Protein AF-A0A958XA92-F1 (afdb_monomer)

Mean predicted aligned error: 4.18 Å

Solvent-accessible surface area (backbone atoms only — not comparable to full-atom values): 5116 Å² total; per-residue (Å²): 128,92,48,91,90,43,60,69,64,50,57,70,71,42,58,71,49,59,28,31,44,53,54,41,52,54,51,44,68,67,50,46,59,58,40,54,52,15,53,53,48,17,58,75,50,67,31,62,62,71,58,54,50,52,34,51,52,48,24,53,53,21,49,54,49,22,42,54,25,41,38,73,66,38,65,69,61,23,50,54,22,47,49,50,26,50,49,26,34,53,46,31,55,53,62,31,75,116

pLDDT: mean 93.34, std 8.38, range [58.34, 98.62]

Structure (mmCIF, N/CA/C/O backbone):
data_AF-A0A958XA92-F1
#
_entry.id   AF-A0A958XA92-F1
#
loop_
_atom_site.group_PDB
_atom_site.id
_atom_site.type_symbol
_atom_site.label_atom_id
_atom_site.label_alt_id
_atom_site.label_comp_id
_atom_site.label_asym_id
_atom_site.label_entity_id
_atom_site.label_seq_id
_atom_site.pdbx_PDB_ins_code
_atom_site.Cartn_x
_atom_site.Cartn_y
_atom_site.Cartn_z
_atom_site.occupancy
_atom_site.B_iso_or_equiv
_atom_site.auth_seq_id
_atom_site.auth_comp_id
_atom_site.auth_asym_id
_atom_site.auth_atom_id
_atom_site.pdbx_PDB_model_num
ATOM 1 N N . GLY A 1 1 ? 4.962 3.670 -29.781 1.00 58.34 1 GLY A N 1
ATOM 2 C CA . GLY A 1 1 ? 4.496 5.021 -29.398 1.00 58.34 1 GLY A CA 1
ATOM 3 C C . GLY A 1 1 ? 3.109 4.919 -28.797 1.00 58.34 1 GLY A C 1
ATOM 4 O O . GLY A 1 1 ? 2.400 3.986 -29.148 1.00 58.34 1 GLY A O 1
ATOM 5 N N . TYR A 1 2 ? 2.741 5.820 -27.884 1.00 61.94 2 TYR A N 1
ATOM 6 C CA . TYR A 1 2 ? 1.449 5.795 -27.188 1.00 61.94 2 TYR A CA 1
ATOM 7 C C . TYR A 1 2 ? 0.287 5.993 -28.177 1.00 61.94 2 TYR A C 1
ATOM 9 O O . TYR A 1 2 ? 0.158 7.052 -28.791 1.00 61.94 2 TYR A O 1
ATOM 17 N N . ASN A 1 3 ? -0.532 4.955 -28.361 1.00 74.06 3 ASN A N 1
ATOM 18 C CA . ASN A 1 3 ? -1.750 5.001 -29.164 1.00 74.06 3 ASN A CA 1
ATOM 19 C C . ASN A 1 3 ? -2.959 5.091 -28.225 1.00 74.06 3 ASN A C 1
ATOM 21 O O . ASN A 1 3 ? -3.299 4.120 -27.551 1.00 74.06 3 ASN A O 1
ATOM 25 N N . ASN A 1 4 ? -3.643 6.238 -28.222 1.00 71.94 4 ASN A N 1
ATOM 26 C CA . ASN A 1 4 ? -4.841 6.483 -27.406 1.00 71.94 4 ASN A CA 1
ATOM 27 C C . ASN A 1 4 ? -5.997 5.503 -27.669 1.00 71.94 4 ASN A C 1
ATOM 29 O O . ASN A 1 4 ? -6.928 5.438 -26.873 1.00 71.94 4 ASN A O 1
ATOM 33 N N . ARG A 1 5 ? -5.967 4.754 -28.778 1.00 78.81 5 ARG A N 1
ATOM 34 C CA . ARG A 1 5 ? -6.990 3.751 -29.105 1.00 78.81 5 ARG A CA 1
ATOM 35 C C . ARG A 1 5 ? -6.785 2.420 -28.377 1.00 78.81 5 ARG A C 1
ATOM 37 O O . ARG A 1 5 ? -7.736 1.655 -28.284 1.00 78.81 5 ARG A O 1
ATOM 44 N N . ALA A 1 6 ? -5.582 2.159 -27.858 1.00 79.44 6 ALA A N 1
ATOM 45 C CA . ALA A 1 6 ? -5.233 0.906 -27.188 1.00 79.44 6 ALA A CA 1
ATOM 46 C C . ALA A 1 6 ? -4.273 1.129 -25.994 1.00 79.44 6 ALA A C 1
ATOM 48 O O . ALA A 1 6 ? -3.151 0.618 -25.974 1.00 79.44 6 ALA A O 1
ATOM 49 N N . PRO A 1 7 ? -4.681 1.904 -24.970 1.00 79.62 7 PRO A N 1
ATOM 50 C CA . PRO A 1 7 ? -3.808 2.251 -23.847 1.00 79.62 7 PRO A CA 1
ATOM 51 C C . PRO A 1 7 ? -3.385 1.037 -23.003 1.00 79.62 7 PRO A C 1
ATOM 53 O O . PRO A 1 7 ? -2.296 1.046 -22.440 1.00 79.62 7 PRO A O 1
ATOM 56 N N . ARG A 1 8 ? -4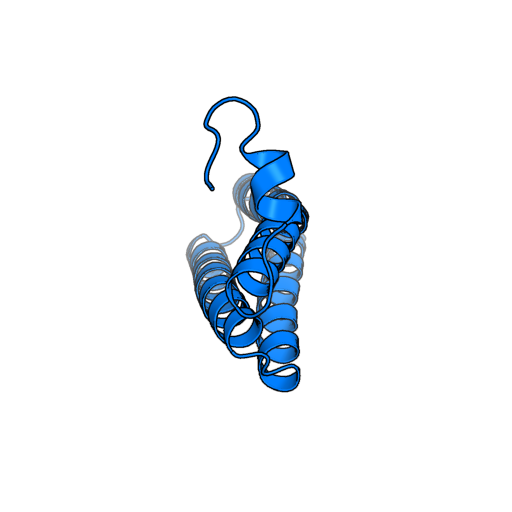.207 -0.021 -22.930 1.00 78.75 8 ARG A N 1
ATOM 57 C CA . ARG A 1 8 ? -3.852 -1.266 -22.221 1.00 78.75 8 ARG A CA 1
ATOM 58 C C . ARG A 1 8 ? -2.764 -2.050 -22.946 1.00 78.75 8 ARG A C 1
ATOM 60 O O . ARG A 1 8 ? -1.782 -2.421 -22.320 1.00 78.75 8 ARG A O 1
ATOM 67 N N . GLU A 1 9 ? -2.897 -2.207 -24.260 1.00 83.00 9 GLU A N 1
ATOM 68 C CA . GLU A 1 9 ? -1.881 -2.866 -25.091 1.00 83.00 9 GLU A CA 1
ATOM 69 C C . GLU A 1 9 ? -0.541 -2.124 -25.003 1.00 83.00 9 GLU A C 1
ATOM 71 O O . GLU A 1 9 ? 0.515 -2.739 -24.899 1.00 83.00 9 GLU A O 1
ATOM 76 N N . PHE A 1 10 ? -0.564 -0.788 -24.938 1.00 83.06 10 PHE A N 1
ATOM 77 C CA . PHE A 1 10 ? 0.651 -0.006 -24.717 1.00 83.06 10 PHE A CA 1
ATOM 78 C C . PHE A 1 10 ? 1.350 -0.354 -23.388 1.00 83.06 10 PHE A C 1
ATOM 80 O O . PHE A 1 10 ? 2.572 -0.503 -23.372 1.00 83.06 10 PHE A O 1
ATOM 87 N N . LEU A 1 11 ? 0.603 -0.534 -22.292 1.00 84.19 11 LEU A N 1
ATOM 88 C CA . LEU A 1 11 ? 1.170 -0.901 -20.985 1.00 84.19 11 LEU A CA 1
ATOM 89 C C . LEU A 1 11 ? 1.800 -2.303 -20.977 1.00 84.19 11 LEU A C 1
ATOM 91 O O . LEU A 1 11 ? 2.741 -2.547 -20.220 1.00 84.19 11 LEU A O 1
ATOM 95 N N . GLU A 1 12 ? 1.323 -3.214 -21.827 1.00 84.62 12 GLU A N 1
ATOM 96 C CA . GLU A 1 12 ? 1.910 -4.549 -22.003 1.00 84.62 12 GLU A CA 1
ATOM 97 C C . GLU A 1 12 ? 3.269 -4.500 -22.715 1.00 84.62 12 GLU A C 1
ATOM 99 O O . GLU A 1 12 ? 4.138 -5.329 -22.441 1.00 84.62 12 GLU A O 1
ATOM 104 N N . THR A 1 13 ? 3.487 -3.488 -23.563 1.00 86.94 13 THR A N 1
ATOM 105 C CA . THR A 1 13 ? 4.773 -3.254 -24.246 1.00 86.94 13 THR A CA 1
ATOM 106 C C . THR A 1 13 ? 5.816 -2.538 -23.384 1.00 86.94 13 THR A C 1
ATOM 108 O O . THR A 1 13 ? 6.965 -2.402 -23.801 1.00 86.94 13 THR A O 1
ATOM 111 N N . CYS A 1 14 ? 5.451 -2.053 -22.191 1.00 90.31 14 CYS A N 1
ATOM 112 C CA . CYS A 1 14 ? 6.397 -1.383 -21.305 1.00 90.31 14 CYS A CA 1
ATOM 113 C C . CYS A 1 14 ? 7.462 -2.352 -20.773 1.00 90.31 14 CYS A C 1
ATOM 115 O O . CYS A 1 14 ? 7.177 -3.502 -20.440 1.00 90.31 14 CYS A O 1
ATOM 117 N N . GLU A 1 15 ? 8.681 -1.843 -20.589 1.00 91.56 15 GLU A N 1
ATOM 118 C CA . GLU A 1 15 ? 9.812 -2.569 -20.002 1.00 91.56 15 GLU A CA 1
ATOM 119 C C . GLU A 1 15 ? 10.405 -1.815 -18.800 1.00 91.56 15 GLU A C 1
ATOM 121 O O . GLU A 1 15 ? 10.048 -0.668 -18.508 1.00 91.56 15 GLU A O 1
ATOM 126 N N . GLY A 1 16 ? 11.288 -2.483 -18.052 1.00 93.50 16 GLY A N 1
ATOM 127 C CA . GLY A 1 16 ? 12.011 -1.890 -16.926 1.00 93.50 16 GLY A CA 1
ATOM 128 C C . GLY A 1 16 ? 11.099 -1.275 -15.856 1.00 93.50 16 GLY A C 1
ATOM 129 O O . GLY A 1 16 ? 10.141 -1.896 -15.392 1.00 93.50 16 GLY A O 1
ATOM 130 N N . ALA A 1 17 ? 11.409 -0.042 -15.450 1.00 93.81 17 ALA A N 1
ATOM 131 C CA . ALA A 1 17 ? 10.695 0.669 -14.388 1.00 93.81 17 ALA A CA 1
ATOM 132 C C . ALA A 1 17 ? 9.213 0.921 -14.717 1.00 93.81 17 ALA A C 1
ATOM 134 O O . ALA A 1 17 ? 8.367 0.812 -13.831 1.00 93.81 17 ALA A O 1
ATOM 135 N N . ALA A 1 18 ? 8.883 1.191 -15.985 1.00 92.69 18 ALA A N 1
ATOM 136 C CA . ALA A 1 18 ? 7.504 1.413 -16.419 1.00 92.69 18 ALA A CA 1
ATOM 137 C C . ALA A 1 18 ? 6.665 0.130 -16.300 1.00 92.69 18 ALA A C 1
ATOM 139 O O . ALA A 1 18 ? 5.555 0.159 -15.770 1.00 92.69 18 ALA A O 1
ATOM 140 N N . LYS A 1 19 ? 7.232 -1.020 -16.695 1.00 94.56 19 LYS A N 1
ATOM 141 C CA . LYS A 1 19 ? 6.588 -2.330 -16.510 1.00 94.56 19 LYS A CA 1
ATOM 142 C C . LYS A 1 19 ? 6.349 -2.637 -15.034 1.00 94.56 19 LYS A C 1
ATOM 144 O O . LYS A 1 19 ? 5.278 -3.092 -14.642 1.00 94.56 19 LYS A O 1
ATOM 149 N N . ARG A 1 20 ? 7.343 -2.343 -14.194 1.00 95.62 20 ARG A N 1
ATOM 150 C CA . ARG A 1 20 ? 7.258 -2.507 -12.738 1.00 95.62 20 ARG A CA 1
ATOM 151 C C . ARG A 1 20 ? 6.188 -1.607 -12.110 1.00 95.62 20 ARG A C 1
ATOM 153 O O . ARG A 1 20 ? 5.443 -2.081 -11.259 1.00 95.62 20 ARG A O 1
ATOM 160 N N . ALA A 1 21 ? 6.039 -0.366 -12.572 1.00 95.06 21 ALA A N 1
ATOM 161 C CA . ALA A 1 21 ? 4.947 0.513 -12.150 1.00 95.06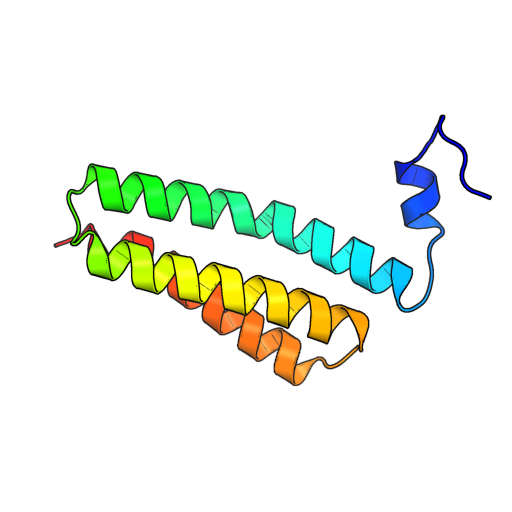 21 ALA A CA 1
ATOM 162 C C . ALA A 1 21 ? 3.566 -0.052 -12.534 1.00 95.06 21 ALA A C 1
ATOM 164 O O . ALA A 1 21 ? 2.663 -0.075 -11.699 1.00 95.06 21 ALA A O 1
ATOM 165 N N . HIS A 1 22 ? 3.418 -0.578 -13.756 1.00 95.00 22 HIS A N 1
ATOM 166 C CA . HIS A 1 22 ? 2.181 -1.229 -14.201 1.00 95.00 22 HIS A CA 1
ATOM 167 C C . HIS A 1 22 ? 1.833 -2.455 -13.335 1.00 95.00 22 HIS A C 1
ATOM 169 O O . HIS A 1 22 ? 0.696 -2.604 -12.891 1.00 95.00 22 HIS A O 1
ATOM 175 N N . HIS A 1 23 ? 2.818 -3.294 -12.999 1.00 94.50 23 HIS A N 1
ATOM 176 C CA . HIS A 1 23 ? 2.606 -4.413 -12.077 1.00 94.50 23 HIS A CA 1
ATOM 177 C C . HIS A 1 23 ? 2.205 -3.959 -10.664 1.00 94.50 23 HIS A C 1
ATOM 179 O O . HIS A 1 23 ? 1.311 -4.558 -10.064 1.00 94.50 23 HIS A O 1
ATOM 185 N N . ALA A 1 24 ? 2.813 -2.890 -10.139 1.00 96.12 24 ALA A N 1
ATOM 186 C CA . ALA A 1 24 ? 2.432 -2.329 -8.844 1.00 96.12 24 ALA A CA 1
ATOM 187 C C . ALA A 1 24 ? 0.980 -1.819 -8.841 1.00 96.12 24 ALA A C 1
ATOM 189 O O . ALA A 1 24 ? 0.244 -2.071 -7.885 1.00 96.12 24 ALA A O 1
ATOM 190 N N . GLN A 1 25 ? 0.547 -1.166 -9.926 1.00 95.56 25 GLN A N 1
ATOM 191 C CA . GLN A 1 25 ? -0.838 -0.733 -10.112 1.00 95.56 25 GLN A CA 1
ATOM 192 C C . GLN A 1 25 ? -1.811 -1.920 -10.132 1.00 95.56 25 GLN A C 1
ATOM 194 O O . GLN A 1 25 ? -2.826 -1.879 -9.439 1.00 95.56 25 GLN A O 1
ATOM 199 N N . ASN A 1 26 ? -1.491 -2.997 -10.855 1.00 95.50 26 ASN A N 1
ATOM 200 C CA . ASN A 1 26 ? -2.333 -4.197 -10.874 1.00 95.50 26 ASN A CA 1
ATOM 201 C C . ASN A 1 26 ? -2.472 -4.813 -9.474 1.00 95.50 26 ASN A C 1
ATOM 203 O O . ASN A 1 26 ? -3.580 -5.125 -9.045 1.00 95.50 26 ASN A O 1
ATOM 207 N N . ASN A 1 27 ? -1.385 -4.856 -8.698 1.00 95.94 27 ASN A N 1
ATOM 208 C CA . ASN A 1 27 ? -1.451 -5.305 -7.309 1.00 95.94 27 ASN A CA 1
ATOM 209 C C . ASN A 1 27 ? -2.315 -4.389 -6.415 1.00 95.94 27 ASN A C 1
ATOM 211 O O . ASN A 1 27 ? -2.960 -4.871 -5.480 1.00 95.94 27 ASN A O 1
ATOM 215 N N . PHE A 1 28 ? -2.366 -3.076 -6.682 1.00 96.44 28 PHE A N 1
ATOM 216 C CA . PHE A 1 28 ? -3.304 -2.181 -5.994 1.00 96.44 28 PHE A CA 1
ATOM 217 C C . PHE A 1 28 ? -4.760 -2.523 -6.306 1.00 96.44 28 PHE A C 1
ATOM 219 O O . PHE A 1 28 ? -5.563 -2.523 -5.377 1.00 96.44 28 PHE A O 1
ATOM 226 N N . TYR A 1 29 ? -5.100 -2.859 -7.553 1.00 96.44 29 TYR A N 1
ATOM 227 C CA . TYR A 1 29 ? -6.469 -3.253 -7.904 1.00 96.44 29 TYR A CA 1
ATOM 228 C C . TYR A 1 29 ? -6.929 -4.523 -7.187 1.00 96.44 29 TYR A C 1
ATOM 230 O O . TYR A 1 29 ? -8.101 -4.628 -6.841 1.00 96.44 29 TYR A O 1
ATOM 238 N N . GLU A 1 30 ? -6.018 -5.452 -6.912 1.00 95.19 30 GLU A N 1
ATOM 239 C CA . GLU A 1 30 ? -6.326 -6.675 -6.162 1.00 95.19 30 GLU A CA 1
ATOM 240 C C . GLU A 1 30 ? -6.463 -6.417 -4.656 1.00 95.19 30 GLU A C 1
ATOM 242 O O . GLU A 1 30 ? -7.299 -7.017 -3.985 1.00 95.19 30 GLU A O 1
ATOM 247 N N . THR A 1 31 ? -5.650 -5.509 -4.110 1.00 95.44 31 THR A N 1
ATOM 248 C CA . THR A 1 31 ? -5.574 -5.284 -2.655 1.00 95.44 31 THR A CA 1
ATOM 249 C C . THR A 1 31 ? -6.603 -4.258 -2.162 1.00 95.44 31 THR A C 1
ATOM 251 O O . THR A 1 31 ? -7.103 -4.358 -1.041 1.00 95.44 31 THR A O 1
ATOM 254 N N . PHE A 1 32 ? -6.934 -3.257 -2.984 1.00 97.12 32 PHE A N 1
ATOM 255 C CA . PHE A 1 32 ? -7.824 -2.157 -2.607 1.00 97.12 32 PHE A CA 1
ATOM 256 C C . PHE A 1 32 ? -9.246 -2.599 -2.216 1.00 97.12 32 PHE A C 1
ATOM 258 O O . PHE A 1 32 ? -9.738 -2.090 -1.208 1.00 97.12 32 PHE A O 1
ATOM 265 N N . PRO A 1 33 ? -9.908 -3.548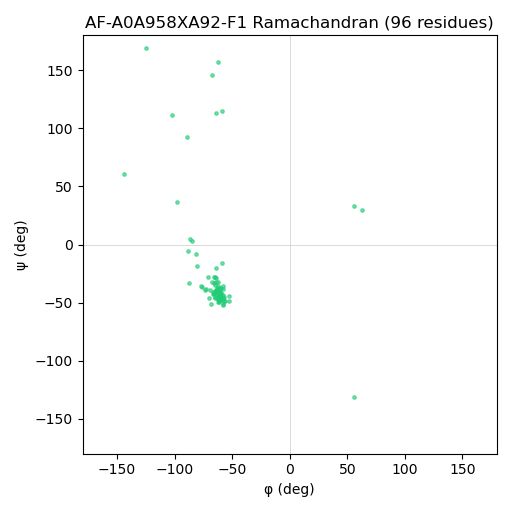 -2.913 1.00 98.19 33 PRO A N 1
ATOM 266 C CA . PRO A 1 33 ? -11.247 -3.994 -2.529 1.00 98.19 33 PRO A CA 1
ATOM 267 C C . PRO A 1 33 ? -11.307 -4.541 -1.101 1.00 98.19 33 PRO A C 1
ATOM 269 O O . PRO A 1 33 ? -12.199 -4.171 -0.343 1.00 98.19 33 PRO A O 1
ATOM 272 N N . ALA A 1 34 ? -10.328 -5.360 -0.701 1.00 97.56 34 ALA A N 1
ATOM 273 C CA . ALA A 1 34 ? -10.268 -5.910 0.652 1.00 97.56 34 ALA A CA 1
ATOM 274 C C . ALA A 1 34 ? -10.088 -4.812 1.712 1.00 97.56 34 ALA A C 1
ATOM 276 O O . ALA A 1 34 ? -10.747 -4.840 2.748 1.00 97.56 34 ALA A O 1
ATOM 277 N N . PHE A 1 35 ? -9.247 -3.813 1.429 1.00 98.25 35 PHE A N 1
ATOM 278 C CA . PHE A 1 35 ? -9.082 -2.644 2.293 1.00 98.25 35 PHE A CA 1
ATOM 279 C C . PHE A 1 35 ? -10.374 -1.827 2.426 1.00 98.25 35 PHE A C 1
ATOM 281 O O . PHE A 1 35 ? -10.798 -1.536 3.543 1.00 98.25 35 PHE A O 1
ATOM 288 N N . ALA A 1 36 ? -11.022 -1.497 1.306 1.00 98.06 36 ALA A N 1
ATOM 289 C CA . ALA A 1 36 ? -12.256 -0.718 1.301 1.00 98.06 36 ALA A CA 1
ATOM 290 C C . ALA A 1 36 ? -13.374 -1.426 2.083 1.00 98.06 36 ALA A C 1
ATOM 292 O O . ALA A 1 36 ? -14.030 -0.807 2.919 1.00 98.06 36 ALA A O 1
ATOM 293 N N . VAL A 1 37 ? -13.544 -2.735 1.865 1.00 97.75 37 VAL A N 1
ATOM 294 C CA . VAL A 1 37 ? -14.503 -3.553 2.621 1.00 97.75 37 VAL A CA 1
ATOM 295 C C . VAL A 1 37 ? -14.146 -3.585 4.107 1.00 97.75 37 VAL A C 1
ATOM 297 O O . VAL A 1 37 ? -15.044 -3.436 4.930 1.00 97.75 37 VAL A O 1
ATOM 300 N N . GLY A 1 38 ? -12.864 -3.716 4.463 1.00 97.38 38 GLY A N 1
ATOM 301 C CA . GLY A 1 38 ? -12.411 -3.695 5.856 1.00 97.38 38 GLY A CA 1
ATOM 302 C C . GLY A 1 38 ? -12.758 -2.390 6.580 1.00 97.38 38 GLY A C 1
ATOM 303 O O . GLY A 1 38 ? -13.300 -2.430 7.680 1.00 97.38 38 GLY A O 1
ATOM 304 N N . VAL A 1 39 ? -12.519 -1.232 5.952 1.00 97.62 39 VAL A N 1
ATOM 305 C CA . VAL A 1 39 ? -12.875 0.084 6.523 1.00 97.62 39 VAL A CA 1
ATOM 306 C C . VAL A 1 39 ? -14.387 0.218 6.711 1.00 97.62 39 VAL A C 1
ATOM 308 O O . VAL A 1 39 ? -14.844 0.629 7.778 1.00 97.62 39 VAL A O 1
ATOM 311 N N . ILE A 1 40 ? -15.174 -0.158 5.697 1.00 97.25 40 ILE A N 1
ATOM 312 C CA . ILE A 1 40 ? -16.642 -0.102 5.764 1.00 97.25 40 ILE A CA 1
ATOM 313 C C . ILE A 1 40 ? -17.164 -1.021 6.874 1.00 97.25 40 ILE A C 1
ATOM 315 O O . ILE A 1 40 ? -17.999 -0.600 7.672 1.00 97.25 40 ILE A O 1
ATOM 319 N N . ALA A 1 41 ? -16.658 -2.254 6.955 1.00 96.38 41 ALA A N 1
ATOM 320 C CA . ALA A 1 41 ? -17.050 -3.218 7.977 1.00 96.38 41 ALA A CA 1
ATOM 321 C C . ALA A 1 41 ? -16.713 -2.716 9.388 1.00 96.38 41 ALA A C 1
ATOM 323 O O . ALA A 1 41 ? -17.572 -2.757 10.264 1.00 96.38 41 ALA A O 1
ATOM 324 N N . ALA A 1 42 ? -15.508 -2.176 9.597 1.00 96.38 42 ALA A N 1
ATOM 325 C CA . ALA A 1 42 ? -15.096 -1.629 10.887 1.00 96.38 42 ALA A CA 1
ATOM 326 C C . ALA A 1 42 ? -16.003 -0.475 11.348 1.00 96.38 42 ALA A C 1
ATOM 328 O O . ALA A 1 42 ? -16.421 -0.442 12.506 1.00 96.38 42 ALA A O 1
ATOM 329 N N . HIS A 1 43 ? -16.372 0.436 10.438 1.00 96.19 43 HIS A N 1
ATOM 330 C CA . HIS A 1 43 ? -17.336 1.496 10.743 1.00 96.19 43 HIS A CA 1
ATOM 331 C C . HIS A 1 43 ? -18.737 0.948 11.031 1.00 96.19 43 HIS A C 1
ATOM 333 O O . HIS A 1 43 ? -19.385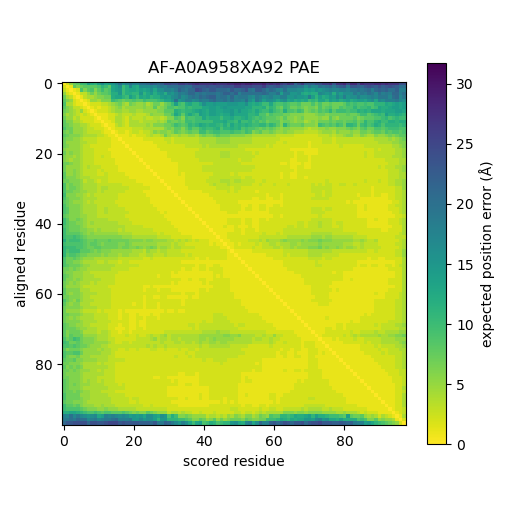 1.398 11.972 1.00 96.19 43 HIS A O 1
ATOM 339 N N . GLN A 1 44 ? -19.200 -0.038 10.260 1.00 96.25 44 GLN A N 1
ATOM 340 C CA . GLN A 1 44 ? -20.520 -0.645 10.451 1.00 96.25 44 GLN A CA 1
ATOM 341 C C . GLN A 1 44 ? -20.640 -1.388 11.791 1.00 96.25 44 GLN A C 1
ATOM 343 O O . GLN A 1 44 ? -21.734 -1.471 12.354 1.00 96.25 44 GLN A O 1
ATOM 348 N N . LEU A 1 45 ? -19.519 -1.895 12.304 1.00 95.56 45 LEU A N 1
ATOM 349 C CA . LEU A 1 45 ? -19.398 -2.557 13.603 1.00 95.56 45 LEU A CA 1
ATOM 350 C C . LEU A 1 45 ? -19.144 -1.570 14.756 1.00 95.56 45 LEU A C 1
ATOM 352 O O . LEU A 1 45 ? -18.977 -1.995 15.892 1.00 95.56 45 LEU A O 1
ATOM 356 N N . ASN A 1 46 ? -19.159 -0.256 14.495 1.00 93.50 46 ASN A N 1
ATOM 357 C CA . ASN A 1 46 ? -18.889 0.799 15.478 1.00 93.50 46 ASN A CA 1
ATOM 358 C C . ASN A 1 46 ? -17.528 0.647 16.188 1.00 93.50 46 ASN A C 1
ATOM 360 O O . ASN A 1 46 ? -17.391 1.017 17.357 1.00 93.50 46 ASN A O 1
ATOM 364 N N . ALA A 1 47 ? -16.515 0.117 15.494 1.00 94.62 47 ALA A N 1
ATOM 365 C CA . ALA A 1 47 ? -15.159 0.059 16.028 1.00 94.62 47 ALA A CA 1
ATOM 366 C C . ALA A 1 47 ? -14.605 1.476 16.282 1.00 94.62 47 ALA A C 1
ATOM 368 O O . ALA A 1 47 ? -15.051 2.461 15.689 1.00 94.62 47 ALA A O 1
ATOM 369 N N . VAL A 1 48 ? -13.611 1.586 17.169 1.00 94.56 48 VAL A N 1
ATOM 370 C CA . VAL A 1 48 ? -13.023 2.876 17.564 1.00 94.56 48 VAL A CA 1
ATOM 371 C C . VAL A 1 48 ? -12.452 3.606 16.342 1.00 94.56 48 VAL A C 1
ATOM 373 O O . VAL A 1 48 ? -11.462 3.162 15.759 1.00 94.56 48 VAL A O 1
ATOM 376 N N . THR A 1 49 ? -13.033 4.761 15.99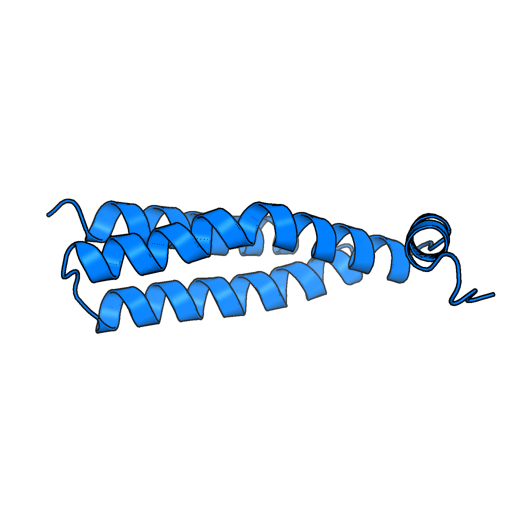4 1.00 94.62 49 THR A N 1
ATOM 377 C CA . THR A 1 49 ? -12.666 5.553 14.804 1.00 94.62 49 THR A CA 1
ATOM 378 C C . THR A 1 49 ? -11.171 5.852 14.731 1.00 94.62 49 THR A C 1
ATOM 380 O O . THR A 1 49 ? -10.557 5.633 13.694 1.00 94.62 49 THR A O 1
ATOM 383 N N . THR A 1 50 ? -10.548 6.246 15.846 1.00 96.62 50 THR A N 1
ATOM 384 C CA . THR A 1 50 ? -9.103 6.523 15.897 1.00 96.62 50 THR A CA 1
ATOM 385 C C . THR A 1 50 ? -8.259 5.318 15.470 1.00 96.62 50 THR A C 1
ATOM 387 O O . THR A 1 50 ? -7.225 5.482 14.826 1.00 96.62 50 THR A O 1
ATOM 390 N N . THR A 1 51 ? -8.686 4.099 15.806 1.00 96.56 51 THR A N 1
ATOM 391 C CA . THR A 1 51 ? -7.991 2.867 15.413 1.00 96.56 51 THR A CA 1
ATOM 392 C C . THR A 1 51 ? -8.202 2.562 13.931 1.00 96.56 51 THR A C 1
ATOM 394 O O . THR A 1 51 ? -7.248 2.175 13.255 1.00 96.56 51 THR A O 1
ATOM 397 N N . ILE A 1 52 ? -9.415 2.785 13.406 1.00 97.69 52 ILE A N 1
ATOM 398 C CA . ILE A 1 52 ? -9.700 2.683 11.964 1.00 97.69 52 ILE A CA 1
ATOM 399 C C . ILE A 1 52 ? -8.783 3.636 11.186 1.00 97.69 52 ILE A C 1
ATOM 401 O O . ILE A 1 52 ? -8.110 3.205 10.250 1.00 97.69 52 ILE A O 1
ATOM 405 N N . ASP A 1 53 ? -8.691 4.897 11.617 1.00 97.88 53 ASP A N 1
ATOM 406 C CA . ASP A 1 53 ? -7.868 5.927 10.977 1.00 97.88 53 ASP A CA 1
ATOM 407 C C . ASP A 1 53 ? -6.382 5.557 10.983 1.00 97.88 53 ASP A C 1
ATOM 409 O O . ASP A 1 53 ? -5.704 5.668 9.962 1.00 97.88 53 ASP A O 1
ATOM 413 N N . GLN A 1 54 ? -5.867 5.062 12.113 1.00 98.25 54 GLN A N 1
ATOM 4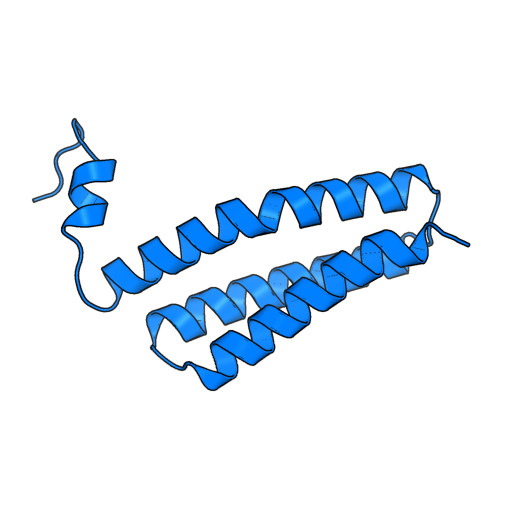14 C CA . GLN A 1 54 ? -4.480 4.608 12.217 1.00 98.25 54 GLN A CA 1
ATOM 415 C C . GLN A 1 54 ? -4.186 3.467 11.238 1.00 98.25 54 GLN A C 1
ATOM 417 O O . GLN A 1 54 ? -3.207 3.539 10.494 1.00 98.25 54 GLN A O 1
ATOM 422 N N . LEU A 1 55 ? -5.049 2.447 11.182 1.00 98.25 55 LEU A N 1
ATOM 423 C CA . LEU A 1 55 ? -4.892 1.321 10.259 1.00 98.25 55 LEU A CA 1
ATOM 424 C C . LEU A 1 55 ? -5.001 1.765 8.794 1.00 98.25 55 LEU A C 1
ATOM 426 O O . LEU A 1 55 ? -4.226 1.300 7.956 1.00 98.25 55 LEU A O 1
ATOM 430 N N . ALA A 1 56 ? -5.912 2.691 8.486 1.00 98.31 56 ALA A N 1
ATOM 431 C CA . ALA A 1 56 ? -6.074 3.255 7.151 1.00 98.31 56 ALA A CA 1
ATOM 432 C C . ALA A 1 56 ? -4.847 4.062 6.708 1.00 98.31 56 ALA A C 1
ATOM 434 O O . ALA A 1 56 ? -4.344 3.865 5.599 1.00 98.31 56 ALA A O 1
ATOM 435 N N . ILE A 1 57 ? -4.308 4.914 7.582 1.00 98.62 57 ILE A N 1
ATOM 436 C CA . ILE A 1 57 ? -3.082 5.674 7.314 1.00 98.62 57 ILE A CA 1
ATOM 437 C C . ILE A 1 57 ? -1.898 4.722 7.114 1.00 98.62 57 ILE A C 1
ATOM 439 O O . ILE A 1 57 ? -1.153 4.872 6.142 1.00 98.62 57 ILE A O 1
ATOM 443 N N . THR A 1 58 ? -1.735 3.715 7.982 1.00 98.56 58 THR A N 1
ATOM 444 C CA . THR A 1 58 ? -0.682 2.700 7.831 1.00 98.56 58 THR A CA 1
ATOM 445 C C . THR A 1 58 ? -0.792 1.985 6.488 1.00 98.56 58 THR A C 1
ATOM 447 O O . THR A 1 58 ? 0.216 1.866 5.790 1.00 98.56 58 THR A O 1
ATOM 450 N N . PHE A 1 59 ? -1.998 1.579 6.082 1.00 98.56 59 PHE A N 1
ATOM 451 C CA . PHE A 1 59 ? -2.231 0.965 4.778 1.00 98.56 59 PHE A CA 1
ATOM 452 C C . PHE A 1 59 ? -1.790 1.886 3.634 1.00 98.56 59 PHE A C 1
ATOM 454 O O . PHE A 1 59 ? -0.992 1.474 2.792 1.00 98.56 59 PHE A O 1
ATOM 461 N N . VAL A 1 60 ? -2.253 3.140 3.611 1.00 98.44 60 VAL A N 1
ATOM 462 C CA . VAL A 1 60 ? -1.940 4.098 2.535 1.00 98.44 60 VAL A CA 1
ATOM 463 C C . VAL A 1 60 ? -0.433 4.339 2.423 1.00 98.44 60 VAL A C 1
ATOM 465 O O . VAL A 1 60 ? 0.122 4.233 1.327 1.00 98.44 60 VAL A O 1
ATOM 468 N N . ILE A 1 61 ? 0.251 4.589 3.544 1.00 98.62 61 ILE A N 1
ATOM 469 C CA . ILE A 1 61 ? 1.710 4.779 3.566 1.00 98.62 61 ILE A CA 1
ATOM 470 C C . ILE A 1 61 ? 2.419 3.521 3.057 1.00 98.62 61 ILE A C 1
ATOM 472 O O . ILE A 1 61 ? 3.306 3.607 2.203 1.00 98.62 61 ILE A O 1
ATOM 476 N N . ALA A 1 62 ? 2.003 2.343 3.525 1.00 98.44 62 ALA A N 1
ATOM 477 C CA . ALA A 1 62 ? 2.568 1.075 3.092 1.00 98.44 62 ALA A CA 1
ATOM 478 C C . ALA A 1 62 ? 2.384 0.848 1.582 1.00 98.44 62 ALA A C 1
ATOM 480 O O . ALA A 1 62 ? 3.308 0.374 0.924 1.00 98.44 62 ALA A O 1
ATOM 481 N N . ARG A 1 63 ? 1.246 1.242 0.992 1.00 97.88 63 ARG A N 1
ATOM 482 C CA . ARG A 1 63 ? 1.019 1.137 -0.459 1.00 97.88 63 ARG A CA 1
ATOM 483 C C . ARG A 1 63 ? 1.890 2.106 -1.263 1.00 97.88 63 ARG A C 1
ATOM 485 O O . ARG A 1 63 ? 2.425 1.699 -2.293 1.00 97.88 63 ARG A O 1
ATOM 492 N N . ILE A 1 64 ? 2.098 3.336 -0.789 1.00 98.31 64 ILE A N 1
ATOM 493 C CA . ILE A 1 64 ? 3.018 4.294 -1.431 1.00 98.31 64 ILE A CA 1
ATOM 494 C C . ILE A 1 64 ? 4.445 3.731 -1.436 1.00 98.31 64 ILE A C 1
ATOM 496 O O . ILE A 1 64 ? 5.087 3.671 -2.486 1.00 98.31 64 ILE A O 1
ATOM 500 N N . LEU A 1 65 ? 4.916 3.246 -0.284 1.00 98.31 65 LEU A N 1
ATOM 501 C CA . LEU A 1 65 ? 6.231 2.619 -0.157 1.00 98.31 65 LEU A CA 1
ATOM 502 C C . LEU A 1 65 ? 6.357 1.370 -1.038 1.00 98.31 65 LEU A C 1
ATOM 504 O O . LEU A 1 65 ? 7.358 1.216 -1.734 1.00 98.31 65 LEU A O 1
ATOM 508 N N . TYR A 1 66 ? 5.326 0.521 -1.075 1.00 97.81 66 TYR A N 1
ATOM 509 C CA . TYR A 1 66 ? 5.287 -0.661 -1.936 1.00 97.81 66 TYR A CA 1
ATOM 510 C C . TYR A 1 66 ? 5.500 -0.296 -3.407 1.00 97.81 66 TYR A C 1
ATOM 512 O O . TYR A 1 66 ? 6.354 -0.902 -4.048 1.00 97.81 66 TYR A O 1
ATOM 520 N N . ALA A 1 67 ? 4.789 0.709 -3.939 1.00 97.62 67 ALA A N 1
ATOM 521 C CA . ALA A 1 67 ? 4.987 1.160 -5.320 1.00 97.62 67 ALA A CA 1
ATOM 522 C C . ALA A 1 67 ? 6.418 1.645 -5.571 1.00 97.62 67 ALA A C 1
ATOM 524 O O . ALA A 1 67 ? 7.025 1.239 -6.561 1.00 97.62 67 ALA A O 1
ATOM 525 N N . ILE A 1 68 ? 6.971 2.467 -4.673 1.00 98.00 68 ILE A N 1
ATOM 526 C CA . ILE A 1 68 ? 8.346 2.971 -4.797 1.00 98.00 68 ILE A CA 1
ATOM 527 C C . ILE A 1 68 ? 9.331 1.798 -4.853 1.00 98.00 68 ILE A C 1
ATOM 529 O O . ILE A 1 68 ? 10.124 1.706 -5.791 1.00 98.00 68 ILE A O 1
ATOM 533 N N . PHE A 1 69 ? 9.245 0.863 -3.902 1.00 97.88 69 PHE A N 1
ATOM 534 C CA . PHE A 1 69 ? 10.134 -0.298 -3.826 1.00 97.88 69 PHE A CA 1
ATOM 535 C C . PHE A 1 69 ? 9.965 -1.260 -5.001 1.00 97.88 69 PHE A C 1
ATOM 537 O O . PHE A 1 69 ? 10.949 -1.836 -5.463 1.00 97.88 69 PHE A O 1
ATOM 544 N N . TYR A 1 70 ? 8.749 -1.387 -5.532 1.00 95.81 70 TYR A N 1
ATOM 545 C CA . TYR A 1 70 ? 8.487 -2.148 -6.747 1.00 95.81 70 TYR A CA 1
ATOM 546 C C . TYR A 1 70 ? 9.174 -1.503 -7.958 1.00 95.81 70 TYR A C 1
ATOM 548 O O . TYR A 1 70 ? 9.833 -2.191 -8.734 1.00 95.81 70 TYR A O 1
ATOM 556 N N . ILE A 1 71 ? 9.069 -0.180 -8.119 1.00 97.00 71 ILE A N 1
ATOM 557 C CA . ILE A 1 71 ? 9.658 0.547 -9.253 1.00 97.00 71 ILE A CA 1
ATOM 558 C C . ILE A 1 71 ? 11.189 0.466 -9.236 1.00 97.00 71 ILE A C 1
ATOM 560 O O . ILE A 1 71 ? 11.787 0.255 -10.296 1.00 97.00 71 ILE A O 1
ATOM 564 N N . ILE A 1 72 ? 11.824 0.559 -8.064 1.0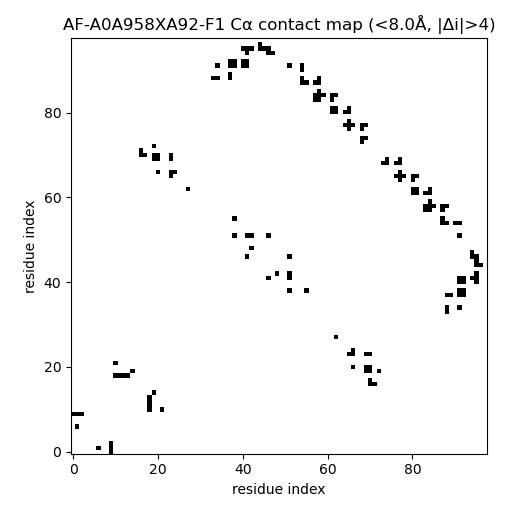0 97.19 72 ILE A N 1
ATOM 565 C CA . ILE A 1 72 ? 13.289 0.451 -7.921 1.00 97.19 72 ILE A CA 1
ATOM 566 C C . ILE A 1 72 ? 13.806 -0.995 -7.801 1.00 97.19 72 ILE A C 1
ATOM 568 O O . ILE A 1 72 ? 15.001 -1.187 -7.618 1.00 97.19 72 ILE A O 1
ATOM 572 N N . ASP A 1 73 ? 12.928 -1.998 -7.903 1.00 95.38 73 ASP A N 1
ATOM 573 C CA . ASP A 1 73 ? 13.262 -3.431 -7.845 1.00 95.38 73 ASP A CA 1
ATOM 574 C C . ASP A 1 73 ? 13.866 -3.919 -6.506 1.00 95.38 73 ASP A C 1
ATOM 576 O O . ASP A 1 73 ? 14.623 -4.888 -6.442 1.00 95.38 73 ASP A O 1
ATOM 580 N N . ASN A 1 74 ? 13.502 -3.278 -5.387 1.00 96.38 74 ASN A N 1
ATOM 581 C CA . ASN A 1 74 ? 13.899 -3.726 -4.050 1.00 96.38 74 ASN A CA 1
ATOM 582 C C . ASN A 1 74 ? 12.873 -4.717 -3.478 1.00 96.38 74 ASN A C 1
ATOM 584 O O . ASN A 1 74 ? 11.886 -4.340 -2.840 1.00 96.38 74 ASN A O 1
ATOM 588 N N . HIS A 1 75 ? 13.120 -6.008 -3.699 1.00 94.50 75 HIS A N 1
ATOM 589 C CA . HIS A 1 75 ? 12.188 -7.075 -3.336 1.00 94.50 75 HIS A CA 1
ATOM 590 C C . HIS A 1 75 ? 11.950 -7.224 -1.822 1.00 94.50 75 HIS A C 1
ATOM 592 O O . HIS A 1 75 ? 10.822 -7.515 -1.431 1.00 94.50 75 HIS A O 1
ATOM 598 N N . VAL A 1 76 ? 12.957 -6.997 -0.967 1.00 97.44 76 VAL A N 1
ATOM 599 C CA . VAL A 1 76 ? 12.816 -7.136 0.497 1.00 97.44 76 VAL A CA 1
ATOM 600 C C . VAL A 1 76 ? 11.896 -6.052 1.056 1.00 97.44 76 VAL A C 1
ATOM 602 O O . VAL A 1 76 ? 10.917 -6.356 1.739 1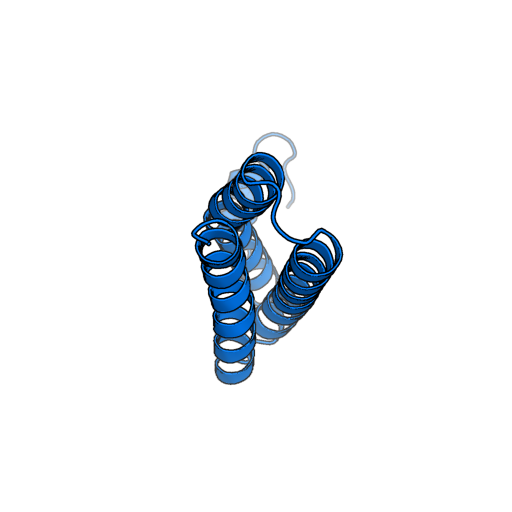.00 97.44 76 VAL A O 1
ATOM 605 N N . LEU A 1 77 ? 12.163 -4.786 0.723 1.00 97.25 77 LEU A N 1
ATOM 606 C CA . LEU A 1 77 ? 11.351 -3.663 1.199 1.00 97.25 77 LEU A CA 1
ATOM 607 C C . LEU A 1 77 ? 9.936 -3.690 0.603 1.00 97.25 77 LEU A C 1
ATOM 609 O O . LEU A 1 77 ? 8.963 -3.341 1.279 1.00 97.25 77 LEU A O 1
ATOM 613 N N . ARG A 1 78 ? 9.796 -4.183 -0.634 1.00 96.31 78 ARG A N 1
ATOM 614 C CA . ARG A 1 78 ? 8.494 -4.483 -1.239 1.00 96.31 78 ARG A CA 1
ATOM 615 C C . ARG A 1 78 ? 7.705 -5.496 -0.401 1.00 96.31 78 ARG A C 1
ATOM 617 O O . ARG A 1 78 ? 6.532 -5.268 -0.131 1.00 96.31 78 ARG A O 1
ATOM 624 N N . THR A 1 79 ? 8.318 -6.590 0.046 1.00 97.31 79 THR A N 1
ATOM 625 C CA . THR A 1 79 ? 7.618 -7.586 0.876 1.00 97.31 79 THR A CA 1
ATOM 626 C C . THR A 1 79 ? 7.238 -7.021 2.244 1.00 97.31 79 THR A C 1
ATOM 628 O O . THR A 1 79 ? 6.118 -7.232 2.698 1.00 97.31 79 THR A O 1
ATOM 631 N N . ILE A 1 80 ? 8.119 -6.248 2.885 1.00 98.31 80 ILE A N 1
ATOM 632 C CA . ILE A 1 80 ? 7.832 -5.625 4.189 1.00 98.31 80 ILE A CA 1
ATOM 633 C C . ILE A 1 80 ? 6.648 -4.656 4.096 1.00 98.31 80 ILE A C 1
ATOM 635 O O . ILE A 1 80 ? 5.715 -4.734 4.894 1.00 98.31 80 ILE A O 1
ATOM 639 N N . SER A 1 81 ? 6.651 -3.773 3.096 1.00 98.12 81 SER A N 1
ATOM 640 C CA . SER A 1 81 ? 5.539 -2.844 2.858 1.00 98.12 81 SER A CA 1
ATOM 641 C C . SER A 1 81 ? 4.238 -3.575 2.510 1.00 98.12 81 SER A C 1
ATOM 643 O O . SER A 1 81 ? 3.171 -3.194 2.987 1.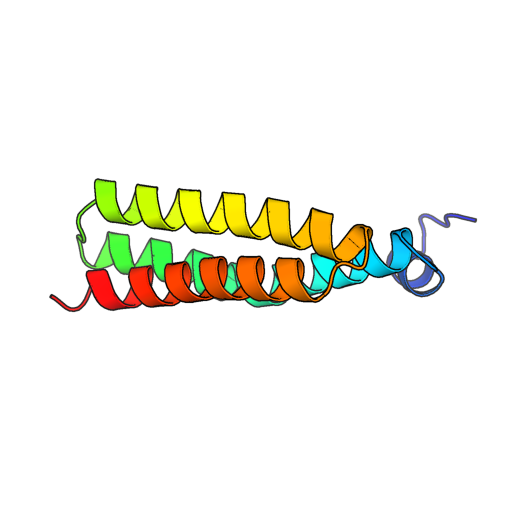00 98.12 81 SER A O 1
ATOM 645 N N . TRP A 1 82 ? 4.312 -4.675 1.757 1.00 97.69 82 TRP A N 1
ATOM 646 C CA . TRP A 1 82 ? 3.149 -5.523 1.500 1.00 97.69 82 TRP A CA 1
ATOM 647 C C . TRP A 1 82 ? 2.581 -6.136 2.784 1.00 97.69 82 TRP A C 1
ATOM 649 O O . TRP A 1 82 ? 1.375 -6.055 3.009 1.00 97.69 82 TRP A O 1
ATOM 659 N N . MET A 1 83 ? 3.435 -6.690 3.652 1.00 98.31 83 MET A N 1
ATOM 660 C CA . MET A 1 83 ? 3.011 -7.275 4.929 1.00 98.31 83 MET A CA 1
ATOM 661 C C . MET A 1 83 ? 2.360 -6.237 5.843 1.00 98.31 83 MET A C 1
ATOM 663 O O . MET A 1 83 ? 1.342 -6.539 6.456 1.00 98.31 83 MET A O 1
ATOM 667 N N . ALA A 1 84 ? 2.894 -5.013 5.903 1.00 98.44 84 ALA A N 1
ATOM 668 C CA . ALA A 1 84 ? 2.294 -3.929 6.679 1.00 98.44 84 ALA A CA 1
ATOM 669 C C . ALA A 1 84 ? 0.881 -3.586 6.178 1.00 98.44 84 ALA A C 1
ATOM 671 O O . ALA A 1 84 ? -0.055 -3.526 6.971 1.00 98.44 84 ALA A O 1
ATOM 672 N N . ALA A 1 85 ? 0.704 -3.442 4.860 1.00 98.12 85 ALA A N 1
ATOM 673 C CA . ALA A 1 85 ? -0.610 -3.201 4.267 1.00 98.12 85 ALA A CA 1
ATOM 674 C C . ALA A 1 85 ? -1.585 -4.364 4.525 1.00 98.12 85 ALA A C 1
ATOM 676 O O . ALA A 1 85 ? -2.749 -4.143 4.856 1.00 98.12 85 ALA A O 1
ATOM 677 N N . PHE A 1 86 ? -1.115 -5.606 4.403 1.00 98.12 86 PHE A N 1
ATOM 678 C CA . PHE A 1 86 ? -1.927 -6.794 4.656 1.00 98.12 86 PHE A CA 1
ATOM 679 C C . PHE A 1 86 ? -2.344 -6.908 6.131 1.00 98.12 86 PHE A C 1
ATOM 681 O O . PHE A 1 86 ? -3.510 -7.165 6.425 1.00 98.12 86 PHE A O 1
ATOM 688 N N . ALA A 1 87 ? -1.427 -6.631 7.061 1.00 98.38 87 ALA A N 1
ATOM 689 C CA . ALA A 1 87 ? -1.717 -6.585 8.489 1.00 98.38 87 ALA A CA 1
ATOM 690 C C . ALA A 1 87 ? -2.756 -5.505 8.829 1.00 98.38 87 ALA A C 1
ATOM 692 O O . ALA A 1 87 ? -3.644 -5.763 9.638 1.00 98.38 87 ALA A O 1
ATOM 693 N N . SER A 1 88 ? -2.710 -4.336 8.176 1.00 98.31 88 SER A N 1
ATOM 694 C CA . SER A 1 88 ? -3.741 -3.302 8.337 1.00 98.31 88 SER A CA 1
ATOM 695 C C . SER A 1 88 ? -5.126 -3.785 7.906 1.00 98.31 88 SER A C 1
ATOM 697 O O . SER A 1 88 ? -6.097 -3.534 8.614 1.00 98.31 88 SER A O 1
ATOM 699 N N . ILE A 1 89 ? -5.226 -4.513 6.786 1.00 97.94 89 ILE A N 1
ATOM 700 C CA . ILE A 1 89 ? -6.495 -5.102 6.327 1.00 97.94 89 ILE A CA 1
ATOM 701 C C . ILE A 1 89 ? -7.027 -6.096 7.362 1.00 97.94 89 ILE A C 1
ATOM 703 O O . ILE A 1 89 ? -8.188 -6.001 7.750 1.00 97.94 89 ILE A O 1
ATOM 707 N N . ILE A 1 90 ? -6.187 -7.020 7.840 1.00 97.75 90 ILE A N 1
ATOM 708 C CA . ILE A 1 90 ? -6.581 -7.979 8.885 1.00 97.75 90 ILE A CA 1
ATOM 709 C C . ILE A 1 90 ? -7.046 -7.236 10.139 1.00 97.75 90 ILE A C 1
ATOM 711 O O . ILE A 1 90 ? -8.103 -7.553 10.679 1.00 97.75 90 ILE A O 1
ATOM 715 N N . GLY A 1 91 ? -6.289 -6.226 10.571 1.00 97.38 91 GLY A N 1
ATOM 716 C CA . GLY A 1 91 ? -6.634 -5.385 11.710 1.00 97.38 91 GLY A CA 1
ATOM 717 C C . GLY A 1 91 ? -8.033 -4.793 11.578 1.00 97.38 91 GLY A C 1
ATOM 718 O O . GLY A 1 91 ? -8.826 -4.947 12.496 1.00 97.38 91 GLY A O 1
ATOM 719 N N . LEU A 1 92 ? -8.368 -4.207 10.423 1.00 97.31 92 LEU A N 1
ATOM 720 C CA . LEU A 1 92 ? -9.687 -3.616 10.164 1.00 97.31 92 LEU A CA 1
ATOM 721 C C . LEU A 1 92 ? -10.834 -4.625 10.317 1.00 97.31 92 LEU A C 1
ATOM 723 O O . LEU A 1 92 ? -11.880 -4.279 10.857 1.00 97.31 92 LEU A O 1
ATOM 727 N N . PHE A 1 93 ? -10.638 -5.875 9.891 1.00 95.75 93 PHE A N 1
ATOM 728 C CA . PHE A 1 93 ? -11.642 -6.920 10.098 1.00 95.75 93 PHE A CA 1
ATOM 729 C C . PHE A 1 93 ? -11.732 -7.370 11.557 1.00 95.75 93 PHE A C 1
ATOM 731 O O . PHE A 1 93 ? -12.830 -7.634 12.033 1.00 95.75 93 PHE A O 1
ATOM 738 N N . LEU A 1 94 ? -10.608 -7.460 12.271 1.00 95.19 94 LEU A N 1
ATOM 739 C CA . LEU A 1 94 ? -10.583 -7.974 13.642 1.00 95.19 94 LEU A CA 1
ATOM 740 C C . LEU A 1 94 ? -11.094 -6.967 14.678 1.00 95.19 94 LEU A C 1
ATOM 742 O O . LEU A 1 94 ? -11.775 -7.380 15.611 1.00 95.19 94 LEU A O 1
ATOM 746 N N . ILE A 1 95 ? -10.825 -5.667 14.506 1.00 93.12 95 ILE A N 1
ATOM 747 C CA . ILE A 1 95 ? -11.240 -4.632 15.475 1.00 93.12 95 ILE A CA 1
ATOM 748 C C . ILE A 1 95 ? -12.760 -4.497 15.615 1.00 93.12 95 ILE A C 1
ATOM 750 O O . ILE A 1 95 ? -13.229 -3.937 16.601 1.00 93.12 95 ILE A O 1
ATOM 754 N N . GLY A 1 96 ? -13.526 -4.971 14.630 1.00 78.25 96 GLY A N 1
ATOM 755 C CA . GLY A 1 96 ? -14.987 -4.965 14.671 1.00 78.25 96 GLY A CA 1
ATOM 756 C C . GLY A 1 96 ? -15.607 -6.206 15.325 1.00 78.25 96 GLY A C 1
ATOM 757 O O . GLY A 1 96 ? -16.821 -6.250 15.478 1.00 78.25 96 GLY A O 1
ATOM 758 N N . ILE A 1 97 ? -14.814 -7.223 15.690 1.00 79.88 97 ILE A N 1
ATOM 759 C CA . ILE A 1 97 ? -15.294 -8.511 16.238 1.00 79.88 97 ILE A CA 1
ATOM 760 C C . ILE A 1 97 ? -15.200 -8.508 17.779 1.00 79.88 97 ILE A C 1
ATOM 762 O O . ILE A 1 97 ? -14.835 -9.504 18.402 1.00 79.88 97 ILE A O 1
ATOM 766 N N . HIS A 1 98 ? -15.470 -7.372 18.419 1.00 60.62 98 HIS A N 1
ATOM 767 C CA . HIS A 1 98 ? -15.388 -7.213 19.875 1.00 60.62 98 HIS A CA 1
ATOM 768 C C . HIS A 1 98 ? -16.755 -6.921 20.484 1.00 60.62 98 HIS A C 1
ATOM 770 O O . HIS A 1 98 ? -17.493 -6.102 19.895 1.00 60.62 98 HIS A O 1
#

Sequence (98 aa):
GYNNRAPREFLETCEGAAKRAHHAQNNFYETFPAFAVGVIAAHQLNAVTTTIDQLAITFVIARILYAIFYIIDNHVLRTISWMAAFASIIGLFLIGIH

Nearest PDB structures (foldseek):
  6zw4-assembly1_E  TM=5.024E-01  e=9.115E+00  Nostoc punctiforme

Radius of gyration: 16.23 Å; Cα contacts (8 Å, |Δi|>4): 91; chains: 1; bounding box: 34×15×49 Å

Secondary structure (DSSP, 8-state):
---TT-HHHHHHT--HHHHHHHHHHHHHHHHHHHHHHHHHHHHHTT--HHHHHHHHHHHHHHHHHHHHHHHTT-HHHHHHHHHHHHHHHHHHHHTT--

Foldseek 3Di:
DQDPVCNPVVQVPDDALSVLLVVLVVVCVVLVVLLVVLLVLLVVLVFDVVLSVVLVVQLVVLSVQLSVCSSVVPVVSNVVSVVSNVVSSVSSNVSSVD